Protein AF-A0A3C0UAM0-F1 (afdb_monomer_lite)

Foldseek 3Di:
DDDDDDPDDDQDPVNVVVVVVVVVVVVVVVCVVCCVVVVVVVVVVVVVCVVVVVVVVVVPDDPVVVVVVVVVVVVVVVVCPPPDDFDPPDPPRDDDDD

Structure (mmCIF, N/CA/C/O backbone):
data_AF-A0A3C0UAM0-F1
#
_entry.id   AF-A0A3C0UAM0-F1
#
loop_
_atom_site.group_PDB
_atom_site.id
_atom_site.type_symbol
_atom_site.label_atom_id
_atom_site.label_alt_id
_atom_site.label_comp_id
_atom_site.label_asym_id
_atom_site.label_entity_id
_atom_site.label_seq_id
_atom_site.pdbx_PDB_ins_code
_atom_site.Cartn_x
_atom_site.Cartn_y
_atom_site.Cartn_z
_atom_site.occupancy
_atom_site.B_iso_or_equiv
_atom_site.auth_seq_id
_ato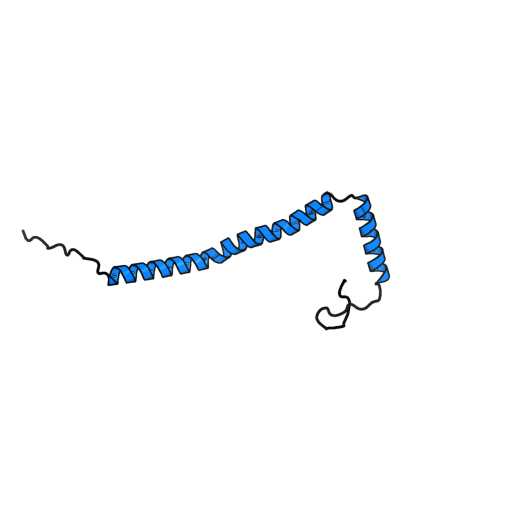m_site.auth_comp_id
_atom_site.auth_asym_id
_atom_site.auth_atom_id
_atom_site.pdbx_PDB_model_num
ATOM 1 N N . MET A 1 1 ? -51.616 -3.668 56.706 1.00 56.75 1 MET A N 1
ATOM 2 C CA . MET A 1 1 ? -51.083 -3.333 55.368 1.00 56.75 1 MET A CA 1
ATOM 3 C C . MET A 1 1 ? -49.588 -3.082 55.543 1.00 56.75 1 MET A C 1
ATOM 5 O O . MET A 1 1 ? -49.215 -2.016 56.006 1.00 56.75 1 MET A O 1
ATOM 9 N N . ALA A 1 2 ? -48.753 -4.113 55.378 1.00 56.16 2 ALA A N 1
ATOM 10 C CA . ALA A 1 2 ? -47.323 -4.027 55.690 1.00 56.16 2 ALA A CA 1
ATOM 11 C C . ALA A 1 2 ? -46.570 -3.367 54.526 1.00 56.16 2 ALA A C 1
ATOM 13 O O . ALA A 1 2 ? -46.624 -3.850 53.396 1.00 56.16 2 ALA A O 1
ATOM 14 N N . SER A 1 3 ? -45.903 -2.247 54.796 1.00 67.38 3 SER A N 1
ATOM 15 C CA . SER A 1 3 ? -45.049 -1.542 53.845 1.00 67.38 3 SER A CA 1
ATOM 16 C C . SER A 1 3 ? -43.718 -2.282 53.691 1.00 67.38 3 SER A C 1
ATOM 18 O O . SER A 1 3 ? -42.964 -2.458 54.644 1.00 67.38 3 SER A O 1
ATOM 20 N N . ILE A 1 4 ? -43.428 -2.733 52.471 1.00 69.62 4 ILE A N 1
ATOM 21 C CA . ILE A 1 4 ? -42.152 -3.366 52.123 1.00 69.62 4 ILE A CA 1
ATOM 22 C C . ILE A 1 4 ? -41.081 -2.265 52.038 1.00 69.62 4 ILE A C 1
ATOM 24 O O . ILE A 1 4 ? -41.254 -1.324 51.255 1.00 69.62 4 ILE A O 1
ATOM 28 N N . PRO A 1 5 ? -39.964 -2.349 52.783 1.00 66.25 5 PRO A N 1
ATOM 29 C CA . PRO A 1 5 ? -38.900 -1.364 52.663 1.00 66.25 5 PRO A CA 1
ATOM 30 C C . PRO A 1 5 ? -38.157 -1.549 51.331 1.00 66.25 5 PRO A C 1
ATOM 32 O O . PRO A 1 5 ? -37.589 -2.606 51.051 1.00 66.25 5 PRO A O 1
ATOM 35 N N . ARG A 1 6 ? -38.139 -0.504 50.494 1.00 65.56 6 ARG A N 1
ATOM 36 C CA . ARG A 1 6 ? -37.290 -0.451 49.296 1.00 65.56 6 ARG A CA 1
ATOM 37 C C . ARG A 1 6 ? -35.836 -0.249 49.721 1.00 65.56 6 ARG A C 1
ATOM 39 O O . ARG A 1 6 ? -35.472 0.810 50.225 1.00 65.56 6 ARG A O 1
ATOM 46 N N . LYS A 1 7 ? -34.997 -1.257 49.478 1.00 60.50 7 LYS A N 1
ATOM 47 C CA . LYS A 1 7 ? -33.542 -1.163 49.630 1.00 60.50 7 LYS A CA 1
ATOM 48 C C . LYS A 1 7 ? -32.996 -0.184 48.586 1.00 60.50 7 LYS A C 1
ATOM 50 O O . LYS A 1 7 ? -32.900 -0.520 47.409 1.00 60.50 7 LYS A O 1
ATOM 55 N N . HIS A 1 8 ? -32.652 1.029 49.009 1.00 54.00 8 HIS A N 1
ATOM 56 C CA . HIS A 1 8 ? -31.922 1.969 48.164 1.00 54.00 8 HIS A CA 1
ATOM 57 C C . HIS A 1 8 ? -30.465 1.500 48.067 1.00 54.00 8 HIS A C 1
ATOM 59 O O . HIS A 1 8 ? -29.729 1.509 49.050 1.00 54.00 8 HIS A O 1
ATOM 65 N N . SER A 1 9 ? -30.068 1.028 46.886 1.00 60.50 9 SER A N 1
ATOM 66 C CA . SER A 1 9 ? -28.700 0.593 46.605 1.00 60.50 9 SER A CA 1
ATOM 67 C C . SER A 1 9 ? -27.812 1.818 46.387 1.00 60.50 9 SER A C 1
ATOM 69 O O . SER A 1 9 ? -27.844 2.433 45.323 1.00 60.50 9 SER A O 1
ATOM 71 N N . THR A 1 10 ? -27.037 2.205 47.396 1.00 60.88 10 THR A N 1
ATOM 72 C CA . THR A 1 10 ? -26.014 3.249 47.286 1.00 60.88 10 THR A CA 1
ATOM 73 C C . THR A 1 10 ? -24.764 2.641 46.640 1.00 60.88 10 THR A C 1
ATOM 75 O O . THR A 1 10 ? -24.071 1.835 47.250 1.00 60.88 10 THR A O 1
ATOM 78 N N . SER A 1 11 ? -24.493 2.959 45.367 1.00 61.22 11 SER A N 1
ATOM 79 C CA . SER A 1 11 ? -23.316 2.422 44.661 1.00 61.22 11 SER A CA 1
ATOM 80 C C . SER A 1 11 ? -22.028 2.890 45.344 1.00 61.22 11 SER A C 1
ATOM 82 O O . SER A 1 11 ? -21.811 4.100 45.450 1.00 61.22 11 SER A O 1
ATOM 84 N N . SER A 1 12 ? -21.176 1.964 45.777 1.00 78.00 12 SER A N 1
ATOM 85 C CA . SER A 1 12 ? -19.896 2.265 46.421 1.00 78.00 12 SER A CA 1
ATOM 86 C C . SER A 1 12 ? -18.862 2.761 45.402 1.00 78.00 12 SER A C 1
ATOM 88 O O . SER A 1 12 ? -18.947 2.469 44.208 1.00 78.00 12 SER A O 1
ATOM 90 N N . VAL A 1 13 ? -17.831 3.480 45.861 1.00 82.88 13 VAL A N 1
ATOM 91 C CA . VAL A 1 13 ? -16.696 3.918 45.019 1.00 82.88 13 VAL A CA 1
ATOM 92 C C . VAL A 1 13 ? -16.015 2.722 44.337 1.00 82.88 13 VAL A C 1
ATOM 94 O O . VAL A 1 13 ? -15.578 2.828 43.193 1.00 82.88 13 VAL A O 1
ATOM 97 N N . LYS A 1 14 ? -15.990 1.554 44.995 1.00 86.44 14 LYS A N 1
ATOM 98 C CA . LYS A 1 14 ? -15.491 0.306 44.396 1.00 86.44 14 LYS A CA 1
ATOM 99 C C . LYS A 1 14 ? -16.339 -0.141 43.203 1.00 86.44 14 LYS A C 1
ATOM 101 O O . LYS A 1 14 ? -15.778 -0.499 42.173 1.00 86.44 14 LYS A O 1
ATOM 106 N N . ASP A 1 15 ? -17.663 -0.046 43.291 1.00 87.62 15 ASP A N 1
ATOM 107 C CA . ASP A 1 15 ? -18.567 -0.418 42.191 1.00 87.62 15 ASP A CA 1
ATOM 108 C C . ASP A 1 15 ? -18.389 0.525 40.995 1.00 87.62 15 ASP A C 1
ATOM 110 O O . ASP A 1 15 ? -18.374 0.096 39.840 1.00 87.62 15 ASP A O 1
ATOM 114 N N . ARG A 1 16 ? -18.168 1.817 41.274 1.00 89.50 16 ARG A N 1
ATOM 115 C CA . ARG A 1 16 ? -17.850 2.842 40.269 1.00 89.50 16 ARG A CA 1
ATOM 116 C C . ARG A 1 16 ? -16.533 2.539 39.557 1.00 89.50 16 ARG A C 1
ATOM 118 O O . ARG A 1 16 ? -16.493 2.584 38.331 1.00 89.50 16 ARG A O 1
ATOM 125 N N . LEU A 1 17 ? -15.488 2.184 40.306 1.00 93.50 17 LEU A N 1
ATOM 126 C CA . LEU A 1 17 ? -14.184 1.812 39.753 1.00 93.50 17 LEU A CA 1
ATOM 127 C C . LEU A 1 17 ? -14.267 0.535 38.908 1.00 93.50 17 LEU A C 1
ATOM 129 O O . LEU A 1 17 ? -13.707 0.480 37.817 1.00 93.50 17 LEU A O 1
ATOM 133 N N . THR A 1 18 ? -15.009 -0.466 39.379 1.00 92.81 18 THR A N 1
ATOM 134 C CA . THR A 1 18 ? -15.203 -1.732 38.655 1.00 92.81 18 THR A CA 1
ATOM 135 C C . THR A 1 18 ? -15.967 -1.504 37.350 1.00 92.81 18 THR A C 1
ATOM 137 O O . THR A 1 18 ? -15.591 -2.032 36.308 1.00 92.81 18 THR A O 1
ATOM 140 N N . THR A 1 19 ? -16.990 -0.644 37.380 1.00 93.88 19 THR A N 1
ATOM 141 C CA . THR A 1 19 ? -17.737 -0.234 36.181 1.00 93.88 19 THR A CA 1
ATOM 142 C C . THR A 1 19 ? -16.840 0.519 35.199 1.00 93.88 19 THR A C 1
ATOM 144 O O . THR A 1 19 ? -16.873 0.237 34.006 1.00 93.88 19 THR A O 1
ATOM 147 N N . LEU A 1 20 ? -15.997 1.438 35.684 1.00 96.25 20 LEU A N 1
ATOM 148 C CA . LEU A 1 20 ? -15.037 2.169 34.852 1.00 96.25 20 LEU A CA 1
ATOM 149 C C . LEU A 1 20 ? -14.056 1.212 34.157 1.00 96.25 20 LEU A C 1
ATOM 151 O O . LEU A 1 20 ? -13.815 1.335 32.958 1.00 96.25 20 LEU A O 1
ATOM 155 N N . LEU A 1 21 ? -13.525 0.237 34.898 1.00 96.12 21 LEU A N 1
ATOM 156 C CA . LEU A 1 21 ? -12.601 -0.764 34.373 1.00 96.12 21 LEU A CA 1
ATOM 157 C C . LEU A 1 21 ? -13.274 -1.660 33.321 1.00 96.12 21 LEU A C 1
ATOM 159 O O . LEU A 1 21 ? -12.687 -1.934 32.276 1.00 96.12 21 LEU A O 1
ATOM 163 N N . ALA A 1 22 ? -14.522 -2.069 33.566 1.00 95.81 22 ALA A N 1
ATOM 164 C CA . ALA A 1 22 ? -15.312 -2.842 32.613 1.00 95.81 22 ALA A CA 1
ATOM 165 C C . ALA A 1 22 ? -15.569 -2.055 31.318 1.00 95.81 22 ALA A C 1
ATOM 167 O O . ALA A 1 22 ? -15.381 -2.589 30.227 1.00 95.81 22 ALA A O 1
ATOM 168 N N . VAL A 1 23 ? -15.926 -0.770 31.421 1.00 97.00 23 VAL A N 1
ATOM 169 C CA . VAL A 1 23 ? -16.100 0.111 30.255 1.00 97.00 23 VAL A CA 1
ATOM 170 C C . VAL A 1 23 ? -14.790 0.257 29.481 1.00 97.00 23 VAL A C 1
ATOM 172 O O . VAL A 1 23 ? -14.796 0.134 28.259 1.00 97.00 23 VAL A O 1
ATOM 175 N N . LEU A 1 24 ? -13.661 0.454 30.168 1.00 96.94 24 LEU A N 1
ATOM 176 C CA . LEU A 1 24 ? -12.348 0.540 29.524 1.00 96.94 24 LEU A CA 1
ATOM 177 C C . LEU A 1 24 ? -11.999 -0.734 28.752 1.00 96.94 24 LEU A C 1
ATOM 179 O O . LEU A 1 24 ? -11.556 -0.643 27.612 1.00 96.94 24 LEU A O 1
ATOM 183 N N . LEU A 1 25 ? -12.244 -1.914 29.326 1.00 96.31 25 LEU A N 1
ATOM 184 C CA . LEU A 1 25 ? -12.017 -3.189 28.640 1.00 96.31 25 LEU A CA 1
ATOM 185 C C . LEU A 1 25 ? -12.872 -3.328 27.375 1.00 96.31 25 LEU A C 1
ATOM 187 O O . LEU A 1 25 ? -12.362 -3.751 26.337 1.00 96.31 25 LEU A O 1
ATOM 191 N N . VAL A 1 26 ? -14.142 -2.921 27.434 1.00 96.31 26 VAL A N 1
ATOM 192 C CA . VAL A 1 26 ? -15.042 -2.930 26.270 1.00 96.31 26 VAL A CA 1
ATOM 193 C C . VAL A 1 26 ? -14.554 -1.967 25.187 1.00 96.31 26 VAL A C 1
ATOM 195 O O . VAL A 1 26 ? -14.500 -2.340 24.016 1.00 96.31 26 VAL A O 1
ATOM 198 N N . VAL A 1 27 ? -14.140 -0.753 25.559 1.00 96.75 27 VAL A N 1
ATOM 199 C CA . VAL A 1 27 ? -13.605 0.242 24.615 1.00 96.75 27 VAL A CA 1
ATOM 200 C C . VAL A 1 27 ? -12.294 -0.237 23.991 1.00 96.75 27 VAL A C 1
ATOM 202 O O . VAL A 1 27 ? -12.119 -0.118 22.777 1.00 96.75 27 VAL A O 1
ATOM 205 N N . CYS A 1 28 ? -11.394 -0.829 24.777 1.00 96.06 28 CYS A N 1
ATOM 206 C CA . CYS A 1 28 ? -10.158 -1.422 24.269 1.00 96.06 28 CYS A CA 1
ATOM 207 C C . CYS A 1 28 ? -10.452 -2.534 23.254 1.00 96.06 28 CYS A C 1
ATOM 209 O O . CYS A 1 28 ? -9.896 -2.517 22.157 1.00 96.06 28 CYS A O 1
ATOM 211 N N . GLY A 1 29 ? -11.373 -3.450 23.569 1.00 94.31 29 GLY A N 1
ATOM 212 C CA . GLY A 1 29 ? -11.793 -4.507 22.647 1.00 94.31 29 GLY A CA 1
ATOM 213 C C . GLY A 1 29 ? -12.394 -3.956 21.351 1.00 94.31 29 GLY A C 1
ATOM 214 O O . GLY A 1 29 ? -12.000 -4.370 20.261 1.00 94.31 29 GLY A O 1
ATOM 215 N N . ALA A 1 30 ? -13.282 -2.964 21.452 1.00 94.75 30 ALA A N 1
ATOM 216 C CA . ALA A 1 30 ? -13.874 -2.300 20.292 1.00 94.75 30 ALA A CA 1
ATOM 217 C C . ALA A 1 30 ? -12.820 -1.586 19.428 1.00 94.75 30 ALA A C 1
ATOM 219 O O . ALA A 1 30 ? -12.900 -1.620 18.202 1.00 94.75 30 ALA A O 1
ATOM 220 N N . THR A 1 31 ? -11.800 -0.990 20.049 1.00 93.12 31 THR A N 1
ATOM 221 C CA . THR A 1 31 ? -10.702 -0.312 19.344 1.00 93.12 31 THR A CA 1
ATOM 222 C C . THR A 1 31 ? -9.841 -1.305 18.565 1.00 93.12 31 THR A C 1
ATOM 224 O O . THR A 1 31 ? -9.540 -1.066 17.398 1.00 93.12 31 THR A O 1
ATOM 227 N N . VAL A 1 32 ? -9.493 -2.447 19.168 1.00 94.88 32 VAL A N 1
ATOM 228 C CA . VAL A 1 32 ? -8.762 -3.528 18.483 1.00 94.88 32 VAL A CA 1
ATOM 229 C C . VAL A 1 32 ? -9.575 -4.073 17.309 1.00 94.88 32 VAL A C 1
ATOM 231 O O . VAL A 1 32 ? -9.022 -4.301 16.237 1.00 94.88 32 VAL A O 1
ATOM 234 N N . PHE A 1 33 ? -10.892 -4.220 17.470 1.00 93.69 33 PHE A N 1
ATOM 235 C CA . PHE A 1 33 ? -11.770 -4.676 16.393 1.00 93.69 33 PHE A CA 1
ATOM 236 C C . PHE A 1 33 ? -11.936 -3.641 15.269 1.00 93.69 33 PHE A C 1
ATOM 238 O O . PHE A 1 33 ? -12.041 -4.001 14.100 1.00 93.69 33 PHE A O 1
ATOM 245 N N . ALA A 1 34 ? -11.927 -2.348 15.598 1.00 93.12 34 ALA A N 1
ATOM 246 C CA . ALA A 1 34 ? -12.002 -1.267 14.618 1.00 93.12 34 ALA A CA 1
ATOM 247 C C . ALA A 1 34 ? -10.663 -1.000 13.901 1.00 93.12 34 ALA A C 1
ATOM 249 O O . ALA A 1 34 ? -10.659 -0.427 12.807 1.00 93.12 34 ALA A O 1
ATOM 250 N N . TYR A 1 35 ? -9.533 -1.416 14.487 1.00 90.69 35 TYR A N 1
ATOM 251 C CA . TYR A 1 35 ? -8.189 -1.162 13.963 1.00 90.69 35 TYR A CA 1
ATOM 252 C C . TYR A 1 35 ? -7.988 -1.630 12.511 1.00 90.69 35 TYR A C 1
ATOM 254 O O . TYR A 1 35 ? -7.525 -0.809 11.714 1.00 90.69 35 TYR A O 1
ATOM 262 N N . PRO A 1 36 ? -8.369 -2.864 12.105 1.00 86.69 36 PRO A N 1
ATOM 263 C CA . PRO A 1 36 ? -8.237 -3.306 10.717 1.00 86.69 36 PRO A CA 1
ATOM 264 C C . PRO A 1 36 ? -8.930 -2.370 9.724 1.00 86.69 36 PRO A C 1
ATOM 266 O O . PRO A 1 36 ? -8.360 -2.044 8.689 1.00 86.69 36 PRO A O 1
ATOM 269 N N . THR A 1 37 ? -10.125 -1.877 10.053 1.00 88.44 37 THR A N 1
ATOM 270 C CA . THR A 1 37 ? -10.919 -1.011 9.170 1.00 88.44 37 THR A CA 1
ATOM 271 C C . THR A 1 37 ? -10.266 0.355 8.980 1.00 88.44 37 THR A C 1
ATOM 273 O O . THR A 1 37 ? -10.120 0.827 7.852 1.00 88.44 37 THR A O 1
ATOM 276 N N . VAL A 1 38 ? -9.835 0.987 10.076 1.00 86.56 38 VAL A N 1
ATOM 277 C CA . VAL A 1 38 ? -9.175 2.302 10.031 1.00 86.56 38 VAL A CA 1
ATOM 278 C C . VAL A 1 38 ? -7.802 2.198 9.368 1.00 86.56 38 VAL A C 1
ATOM 280 O O . VAL A 1 38 ? -7.462 3.022 8.519 1.00 86.56 38 VAL A O 1
ATOM 283 N N . SER A 1 39 ? -7.034 1.162 9.711 1.00 87.06 39 SER A N 1
ATOM 284 C CA . SER A 1 39 ? -5.726 0.885 9.118 1.00 87.06 39 SER A CA 1
ATOM 285 C C . SER A 1 39 ? -5.843 0.667 7.610 1.00 87.06 39 SER A C 1
ATOM 287 O O . SER A 1 39 ? -5.151 1.324 6.833 1.00 87.06 39 SER A O 1
ATOM 289 N N . ASN A 1 40 ? -6.794 -0.166 7.179 1.00 83.12 40 ASN A N 1
ATOM 290 C CA . ASN A 1 40 ? -7.003 -0.451 5.767 1.00 83.12 40 ASN A CA 1
ATOM 291 C C . ASN A 1 40 ? -7.501 0.777 4.992 1.00 83.12 40 ASN A C 1
ATOM 293 O O . ASN A 1 40 ? -7.081 0.989 3.859 1.00 83.12 40 ASN A O 1
ATOM 297 N N . LEU A 1 41 ? -8.333 1.632 5.597 1.00 83.31 41 LEU A N 1
ATOM 298 C CA . LEU A 1 41 ? -8.762 2.894 4.986 1.00 83.31 41 LEU A CA 1
ATOM 299 C C . LEU A 1 41 ? -7.575 3.836 4.727 1.00 83.31 41 LEU A C 1
ATOM 301 O O . LEU A 1 41 ? -7.470 4.425 3.651 1.00 83.31 41 LEU A O 1
ATOM 305 N N . LEU A 1 42 ? -6.671 3.980 5.699 1.00 80.19 42 LEU A N 1
ATOM 306 C CA . LEU A 1 42 ? -5.471 4.808 5.556 1.00 80.19 42 LEU A CA 1
ATOM 307 C C . LEU A 1 42 ? -4.471 4.203 4.563 1.00 80.19 42 LEU A C 1
ATOM 309 O O . LEU A 1 42 ? -3.899 4.933 3.752 1.00 80.19 42 LEU A O 1
ATOM 313 N N . ALA A 1 43 ? -4.286 2.882 4.592 1.00 76.25 43 ALA A N 1
ATOM 314 C CA . ALA A 1 43 ? -3.418 2.165 3.662 1.00 76.25 43 ALA A CA 1
ATOM 315 C C . ALA A 1 43 ? -3.937 2.249 2.218 1.00 76.25 43 ALA A C 1
ATOM 317 O O . ALA A 1 43 ? -3.170 2.553 1.305 1.00 76.25 43 ALA A O 1
ATOM 318 N N . SER A 1 44 ? -5.249 2.085 2.026 1.00 64.44 44 SER A N 1
ATOM 319 C CA . SER A 1 44 ? -5.902 2.168 0.716 1.00 64.44 44 SER A CA 1
ATOM 320 C C . SER A 1 44 ? -5.733 3.544 0.079 1.00 64.44 44 SER A C 1
ATOM 322 O O . SER A 1 44 ? -5.519 3.627 -1.126 1.00 64.44 44 SER A O 1
ATOM 324 N N . ARG A 1 45 ? -5.754 4.633 0.862 1.00 65.31 45 ARG A N 1
ATOM 325 C CA . ARG A 1 45 ? -5.495 5.987 0.339 1.00 65.31 45 ARG A CA 1
ATOM 326 C C . ARG A 1 45 ? -4.083 6.125 -0.226 1.00 65.31 45 ARG A C 1
ATOM 328 O O . ARG A 1 45 ? -3.930 6.607 -1.341 1.00 65.31 45 ARG A O 1
ATOM 335 N N . LYS A 1 46 ? -3.076 5.631 0.500 1.00 61.25 46 LYS A N 1
ATOM 336 C CA . LYS A 1 46 ? -1.675 5.673 0.050 1.00 61.25 46 LYS A CA 1
ATOM 337 C C . LYS A 1 46 ? -1.415 4.772 -1.159 1.00 61.25 46 LYS A C 1
ATOM 339 O O . LYS A 1 46 ? -0.665 5.147 -2.050 1.00 61.25 46 LYS A O 1
ATOM 344 N N . GLN A 1 47 ? -2.032 3.592 -1.211 1.00 58.41 47 GLN A N 1
ATOM 345 C CA . GLN A 1 47 ? -1.874 2.676 -2.346 1.00 58.41 47 GLN A CA 1
ATOM 346 C C . GLN A 1 47 ? -2.611 3.162 -3.600 1.00 58.41 47 GLN A C 1
ATOM 348 O O . GLN A 1 47 ? -2.074 3.065 -4.703 1.00 58.41 47 GLN A O 1
ATOM 353 N N . THR A 1 48 ? -3.807 3.735 -3.436 1.00 61.34 48 THR A N 1
ATOM 354 C CA . THR A 1 48 ? -4.581 4.302 -4.552 1.00 61.34 48 THR A CA 1
ATOM 355 C C . THR A 1 48 ? -3.841 5.481 -5.179 1.00 61.34 48 THR A C 1
ATOM 357 O O . THR A 1 48 ? -3.755 5.562 -6.401 1.00 61.34 48 THR A O 1
ATOM 360 N N . GLU A 1 49 ? -3.214 6.330 -4.361 1.00 62.28 49 GLU A N 1
ATOM 361 C CA . GLU A 1 49 ? -2.441 7.484 -4.827 1.00 62.28 49 GLU A CA 1
ATOM 362 C C . GLU A 1 49 ? -1.282 7.097 -5.761 1.00 62.28 49 GLU A C 1
ATOM 364 O O . GLU A 1 49 ? -1.076 7.746 -6.786 1.00 62.28 49 GLU A O 1
ATOM 369 N N . VAL A 1 50 ? -0.550 6.013 -5.482 1.00 69.06 50 VAL A N 1
ATOM 370 C CA . VAL A 1 50 ? 0.575 5.573 -6.334 1.00 69.06 50 VAL A CA 1
ATOM 371 C C . VAL A 1 50 ? 0.089 5.066 -7.696 1.00 69.06 50 VAL A C 1
ATOM 373 O O . VAL A 1 50 ? 0.641 5.431 -8.734 1.00 69.06 50 VAL A O 1
ATOM 376 N N . VAL A 1 51 ? -0.975 4.261 -7.725 1.00 71.50 51 VAL A N 1
ATOM 377 C CA . VAL A 1 51 ? -1.526 3.728 -8.985 1.00 71.50 51 VAL A CA 1
ATOM 378 C C . VAL A 1 51 ? -2.163 4.841 -9.817 1.00 71.50 51 VAL A C 1
ATOM 380 O O . VAL A 1 51 ? -1.991 4.900 -11.039 1.00 71.50 51 VAL A O 1
ATOM 383 N N . GLU A 1 52 ? -2.885 5.746 -9.163 1.00 73.19 52 GLU A N 1
ATOM 384 C CA . GLU A 1 52 ? -3.556 6.865 -9.812 1.00 73.19 52 GLU A CA 1
ATOM 385 C C . GLU A 1 52 ? -2.556 7.913 -10.324 1.00 73.19 52 GLU A C 1
ATOM 387 O O . GLU A 1 52 ? -2.673 8.371 -11.463 1.00 73.19 52 GLU A O 1
ATOM 392 N N . SER A 1 53 ? -1.517 8.238 -9.549 1.00 73.38 53 SER A N 1
ATOM 393 C CA . SER A 1 53 ? -0.438 9.138 -9.979 1.00 73.38 53 SER A CA 1
ATOM 394 C C . SER A 1 53 ? 0.365 8.568 -11.149 1.00 73.38 53 SER A C 1
ATOM 396 O O . SER A 1 53 ? 0.644 9.306 -12.098 1.00 73.38 53 SER A O 1
ATOM 398 N N . TYR A 1 54 ? 0.662 7.264 -11.159 1.00 78.19 54 TYR A N 1
ATOM 399 C CA . TYR A 1 54 ? 1.286 6.596 -12.303 1.00 78.19 54 TYR A CA 1
ATOM 400 C C . TYR A 1 54 ? 0.401 6.681 -13.552 1.00 78.19 54 TYR A C 1
ATOM 402 O O . TYR A 1 54 ? 0.849 7.157 -14.598 1.00 78.19 54 TYR A O 1
ATOM 410 N N . ARG A 1 55 ? -0.883 6.308 -13.441 1.00 77.69 55 ARG A N 1
ATOM 411 C CA . ARG A 1 55 ? -1.849 6.406 -14.550 1.00 77.69 55 ARG A CA 1
ATOM 412 C C . ARG A 1 55 ? -1.938 7.821 -15.107 1.00 77.69 55 ARG A C 1
ATOM 414 O O . ARG A 1 55 ? -1.916 8.005 -16.326 1.00 77.69 55 ARG A O 1
ATOM 421 N N . ASN A 1 56 ? -2.021 8.815 -14.230 1.00 78.31 56 ASN A N 1
ATOM 422 C CA . ASN A 1 56 ? -2.084 10.218 -14.617 1.00 78.31 56 ASN A CA 1
ATOM 423 C C . ASN A 1 56 ? -0.790 10.677 -15.297 1.00 78.31 56 ASN A C 1
ATOM 425 O O . ASN A 1 56 ? -0.854 11.392 -16.293 1.00 78.31 56 ASN A O 1
ATOM 429 N N . SER A 1 57 ? 0.370 10.237 -14.811 1.00 78.44 57 SER A N 1
ATOM 430 C CA . SER A 1 57 ? 1.672 10.585 -15.390 1.00 78.44 57 SER A CA 1
ATOM 431 C C . SER A 1 57 ? 1.849 9.989 -16.784 1.00 78.44 57 SER A C 1
ATOM 433 O O . SER A 1 57 ? 2.197 10.711 -17.715 1.00 78.44 57 SER A O 1
ATOM 435 N N . VAL A 1 58 ? 1.518 8.709 -16.976 1.00 82.31 58 VAL A N 1
ATOM 436 C CA . VAL A 1 58 ? 1.568 8.053 -18.295 1.00 82.31 58 VAL A CA 1
ATOM 437 C C . VAL A 1 58 ? 0.582 8.699 -19.269 1.00 82.31 58 VAL A C 1
ATOM 439 O O . VAL A 1 58 ? 0.935 8.958 -20.414 1.00 82.31 58 VAL A O 1
ATOM 442 N N . THR A 1 59 ? -0.631 9.029 -18.814 1.00 80.25 59 THR A N 1
ATOM 443 C CA . THR A 1 59 ? -1.654 9.672 -19.661 1.00 80.25 59 THR A CA 1
ATOM 444 C C . THR A 1 59 ? -1.249 11.085 -20.092 1.00 80.25 59 THR A C 1
ATOM 446 O O . THR A 1 59 ? -1.562 11.498 -21.206 1.00 80.25 59 THR A O 1
ATOM 449 N N . LYS A 1 60 ? -0.549 11.825 -19.224 1.00 81.06 60 LYS A N 1
ATOM 450 C CA . LYS A 1 60 ? -0.034 13.175 -19.507 1.00 81.06 60 LYS A CA 1
ATOM 451 C C . LYS A 1 60 ? 1.288 13.173 -20.281 1.00 81.06 60 LYS A C 1
ATOM 453 O O . LYS A 1 60 ? 1.689 14.221 -20.778 1.00 81.06 60 LYS A O 1
ATOM 458 N N . THR A 1 61 ? 1.973 12.033 -20.370 1.00 81.81 61 THR A N 1
ATOM 459 C CA . THR A 1 61 ? 3.233 11.909 -21.109 1.00 81.81 61 THR A CA 1
ATOM 460 C C . THR A 1 61 ? 2.964 11.902 -22.611 1.00 81.81 61 THR A C 1
ATOM 462 O O . THR A 1 61 ? 2.018 11.275 -23.087 1.00 81.81 61 THR A O 1
ATOM 465 N N . ASP A 1 62 ? 3.821 12.582 -23.373 1.00 86.12 62 ASP A N 1
ATOM 466 C CA . ASP A 1 62 ? 3.756 12.561 -24.831 1.00 86.12 62 ASP A CA 1
ATOM 467 C C . ASP A 1 62 ? 3.886 11.121 -25.359 1.00 86.12 62 ASP A C 1
ATOM 469 O O . ASP A 1 62 ? 4.844 10.398 -25.066 1.00 86.12 62 ASP A O 1
ATOM 473 N N . LYS A 1 63 ? 2.918 10.714 -26.184 1.00 83.88 63 LYS A N 1
ATOM 474 C CA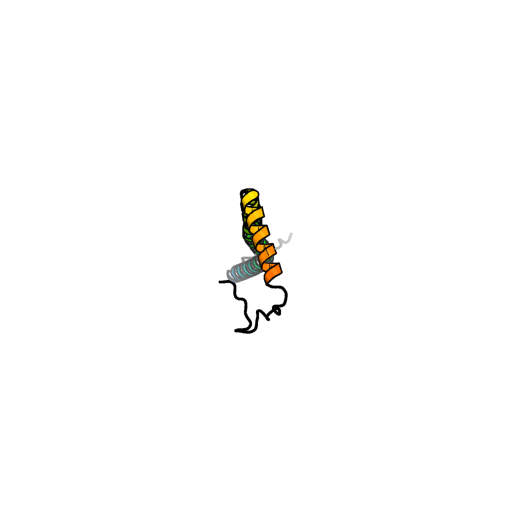 . LYS A 1 63 ? 2.865 9.393 -26.817 1.00 83.88 63 LYS A CA 1
ATOM 475 C C . LYS A 1 63 ? 4.098 9.115 -27.679 1.00 83.88 63 LYS A C 1
ATOM 477 O O . LYS A 1 63 ? 4.483 7.954 -27.801 1.00 83.88 63 LYS A O 1
ATOM 482 N N . ALA A 1 64 ? 4.713 10.137 -28.277 1.00 84.44 64 ALA A N 1
ATOM 483 C CA . ALA A 1 64 ? 5.939 9.980 -29.059 1.00 84.44 64 ALA A CA 1
ATOM 484 C C . ALA A 1 64 ? 7.127 9.602 -28.163 1.00 84.44 64 ALA A C 1
ATOM 486 O O . ALA A 1 64 ? 7.839 8.643 -28.458 1.00 84.44 64 ALA A O 1
ATOM 487 N N . LYS A 1 65 ? 7.273 10.287 -27.023 1.00 85.56 65 LYS A N 1
ATOM 488 C CA . LYS A 1 65 ? 8.295 9.974 -26.019 1.00 85.56 65 LYS A CA 1
ATOM 489 C C . LYS A 1 65 ? 8.092 8.575 -25.436 1.00 85.56 65 LYS A C 1
ATOM 491 O O . LYS A 1 65 ? 9.036 7.799 -25.388 1.00 85.56 65 LYS A O 1
ATOM 496 N N . LEU A 1 66 ? 6.855 8.208 -25.094 1.00 87.81 66 LEU A N 1
ATOM 497 C CA . LEU A 1 66 ? 6.545 6.875 -24.565 1.00 87.81 66 LEU A CA 1
ATOM 498 C C . LEU A 1 66 ? 6.908 5.750 -25.551 1.00 87.81 66 LEU A C 1
ATOM 500 O O . LEU A 1 66 ? 7.422 4.715 -25.141 1.00 87.81 66 LEU A O 1
ATOM 504 N N . ARG A 1 67 ? 6.681 5.953 -26.856 1.00 89.88 67 ARG A N 1
ATOM 505 C CA . ARG A 1 67 ? 7.084 4.989 -27.896 1.00 89.88 67 ARG A CA 1
ATOM 506 C C . ARG A 1 67 ? 8.600 4.875 -28.042 1.00 89.88 67 ARG A C 1
ATOM 508 O O . ARG A 1 67 ? 9.083 3.773 -28.278 1.00 89.88 67 ARG A O 1
ATOM 515 N N . ALA A 1 68 ? 9.330 5.983 -27.922 1.00 92.12 68 ALA A N 1
ATOM 516 C CA . ALA A 1 68 ? 10.789 5.975 -27.984 1.00 92.12 68 ALA A CA 1
ATOM 517 C C . ALA A 1 68 ? 11.389 5.178 -26.814 1.00 92.12 68 ALA A C 1
ATOM 519 O O . ALA A 1 68 ? 12.187 4.271 -27.042 1.00 92.12 68 ALA A O 1
ATOM 520 N N . GLU A 1 69 ? 10.925 5.443 -25.590 1.00 89.94 69 GLU A N 1
ATOM 521 C CA . GLU A 1 69 ? 11.336 4.701 -24.388 1.00 89.94 69 GLU A CA 1
ATOM 522 C C . GLU A 1 69 ? 10.962 3.213 -24.485 1.00 89.94 69 GLU A C 1
ATOM 524 O O . GLU A 1 69 ? 11.757 2.337 -24.152 1.00 89.94 69 GLU A O 1
ATOM 529 N N . TRP A 1 70 ? 9.778 2.899 -25.023 1.00 92.62 70 TRP A N 1
ATOM 530 C CA . TRP A 1 70 ? 9.366 1.515 -25.271 1.00 92.62 70 TRP A CA 1
ATOM 531 C C . TRP A 1 70 ? 10.286 0.795 -26.267 1.00 92.62 70 TRP A C 1
ATOM 533 O O . TRP A 1 70 ? 10.637 -0.368 -26.069 1.00 92.62 70 TRP A O 1
ATOM 543 N N . GLY A 1 71 ? 10.694 1.482 -27.337 1.00 93.31 71 GLY A N 1
ATOM 544 C CA . GLY A 1 71 ? 11.665 0.964 -28.298 1.00 93.31 71 GLY A CA 1
ATOM 545 C C . GLY A 1 71 ? 13.018 0.678 -27.646 1.00 93.31 71 GLY A C 1
ATOM 546 O O . GLY A 1 71 ? 13.557 -0.410 -27.829 1.00 93.31 71 GLY A O 1
ATOM 547 N N . ALA A 1 72 ? 13.523 1.607 -26.830 1.00 91.00 72 ALA A N 1
ATOM 548 C CA . ALA A 1 72 ? 14.767 1.428 -26.082 1.00 91.00 72 ALA A CA 1
ATOM 549 C C . ALA A 1 72 ? 14.702 0.222 -25.129 1.00 91.00 72 ALA A C 1
ATOM 551 O O . ALA A 1 72 ? 15.637 -0.577 -25.090 1.00 91.00 72 ALA A O 1
ATOM 552 N N . ALA A 1 73 ? 13.576 0.036 -24.432 1.00 89.44 73 ALA A N 1
ATOM 553 C CA . ALA A 1 73 ? 13.352 -1.118 -23.564 1.00 89.44 73 ALA A CA 1
ATOM 554 C C . ALA A 1 73 ? 13.346 -2.448 -24.341 1.00 89.44 73 ALA A C 1
ATOM 556 O O . ALA A 1 73 ? 13.917 -3.437 -23.883 1.00 89.44 73 ALA A O 1
ATOM 557 N N . LYS A 1 74 ? 12.745 -2.479 -25.539 1.00 90.12 74 LYS A N 1
ATOM 558 C CA . LYS A 1 74 ? 12.762 -3.667 -26.407 1.00 90.12 74 LYS A CA 1
ATOM 559 C C . LYS A 1 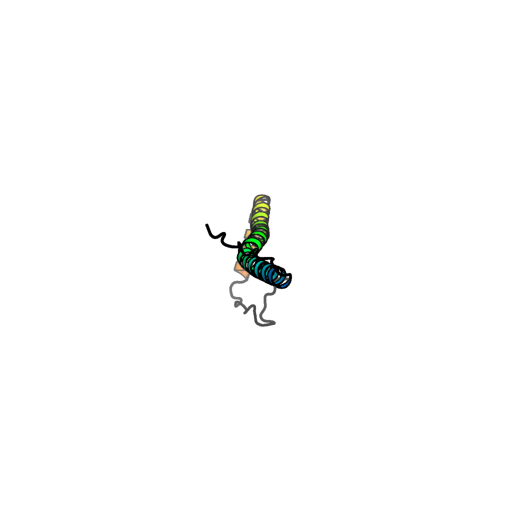74 ? 14.182 -4.008 -26.853 1.00 90.12 74 LYS A C 1
ATOM 561 O O . LYS A 1 74 ? 14.591 -5.154 -26.706 1.00 90.12 74 LYS A O 1
ATOM 566 N N . THR A 1 75 ? 14.938 -3.014 -27.317 1.00 90.38 75 THR A N 1
ATOM 567 C CA . THR A 1 75 ? 16.345 -3.182 -27.708 1.00 90.38 75 THR A CA 1
ATOM 568 C C . THR A 1 75 ? 17.201 -3.675 -26.540 1.00 90.38 75 THR A C 1
ATOM 570 O O . THR A 1 75 ? 18.020 -4.570 -26.714 1.00 90.38 75 THR A O 1
ATOM 573 N N . TYR A 1 76 ? 16.999 -3.135 -25.336 1.00 85.62 76 TYR A N 1
ATOM 574 C CA . TYR A 1 76 ? 17.695 -3.590 -24.130 1.00 85.62 76 TYR A CA 1
ATOM 575 C C . TYR A 1 76 ? 17.422 -5.073 -23.830 1.00 85.62 76 TYR A C 1
ATOM 577 O O . TYR A 1 76 ? 18.365 -5.842 -23.660 1.00 85.62 76 TYR A O 1
ATOM 585 N N . ASN A 1 77 ? 16.154 -5.495 -23.851 1.00 84.94 77 ASN A N 1
ATOM 586 C CA . ASN A 1 77 ? 15.774 -6.893 -23.623 1.00 84.94 77 ASN A CA 1
ATOM 587 C C . ASN A 1 77 ? 16.324 -7.842 -24.700 1.00 84.94 77 ASN A C 1
ATOM 589 O O . ASN A 1 77 ? 16.704 -8.968 -24.392 1.00 84.94 77 ASN A O 1
ATOM 593 N N . GLU A 1 78 ? 16.370 -7.401 -25.958 1.00 84.88 78 GLU A N 1
ATOM 594 C CA . GLU A 1 78 ? 16.951 -8.176 -27.061 1.00 84.88 78 GLU A CA 1
ATOM 595 C C . GLU A 1 78 ? 18.471 -8.338 -26.907 1.00 84.88 78 GLU A C 1
ATOM 597 O O . GLU A 1 78 ? 19.001 -9.411 -27.191 1.00 84.88 78 GLU A O 1
ATOM 602 N N . ASN A 1 79 ? 19.160 -7.316 -26.392 1.00 81.75 79 ASN A N 1
ATOM 603 C CA . ASN A 1 79 ? 20.603 -7.346 -26.139 1.00 81.75 79 ASN A CA 1
ATOM 604 C C . ASN A 1 79 ? 20.996 -8.171 -24.899 1.00 81.75 79 ASN A C 1
ATOM 606 O O . ASN A 1 79 ? 22.136 -8.617 -24.812 1.00 81.75 79 ASN A O 1
ATOM 610 N N . LEU A 1 80 ? 20.074 -8.381 -23.954 1.00 75.38 80 LEU A N 1
ATOM 611 C CA . LEU A 1 80 ? 20.254 -9.227 -22.761 1.00 75.38 80 LEU A CA 1
ATOM 612 C C . LEU A 1 80 ? 20.124 -10.733 -23.044 1.00 75.38 80 LEU A C 1
ATOM 614 O O . LEU A 1 80 ? 20.297 -11.556 -22.144 1.00 75.38 80 LEU A O 1
ATOM 618 N N . ASN A 1 81 ? 19.758 -11.116 -24.267 1.00 67.31 81 ASN A N 1
ATOM 619 C CA . ASN A 1 81 ? 19.419 -12.495 -24.586 1.00 67.31 81 ASN A CA 1
ATOM 620 C C . ASN A 1 81 ? 20.649 -13.414 -24.450 1.00 67.31 81 ASN A C 1
ATOM 622 O O . ASN A 1 81 ? 21.572 -13.354 -25.262 1.00 67.31 81 ASN A O 1
ATOM 626 N N . GLY A 1 82 ? 20.646 -14.269 -23.423 1.00 64.88 82 GLY A N 1
ATOM 627 C CA . GLY A 1 82 ? 21.738 -15.195 -23.104 1.00 64.88 82 GLY A CA 1
ATOM 628 C C . GLY A 1 82 ? 22.453 -14.930 -21.774 1.00 64.88 82 GLY A C 1
ATOM 629 O O . GLY A 1 82 ? 23.264 -15.765 -21.378 1.00 64.88 82 GLY A O 1
ATOM 630 N N . ASP A 1 83 ? 22.143 -13.833 -21.073 1.00 67.75 83 ASP A N 1
ATOM 631 C CA . ASP A 1 83 ? 22.653 -13.563 -19.722 1.00 67.75 83 ASP A CA 1
ATOM 632 C C . ASP A 1 83 ? 21.785 -14.293 -18.671 1.00 67.75 83 ASP A C 1
ATOM 634 O O . ASP A 1 83 ? 20.562 -14.098 -18.645 1.00 67.75 83 ASP A O 1
ATOM 638 N N . PRO A 1 84 ? 22.340 -15.211 -17.856 1.00 69.31 84 PRO A N 1
ATOM 639 C CA . PRO A 1 84 ? 21.555 -15.968 -16.887 1.00 69.31 84 PRO A CA 1
ATOM 640 C C . PRO A 1 84 ? 20.924 -15.061 -15.824 1.00 69.31 84 PRO A C 1
ATOM 642 O O . PRO A 1 84 ? 21.575 -14.204 -15.237 1.00 69.31 84 PRO A O 1
ATOM 645 N N . LEU A 1 85 ? 19.642 -15.303 -15.524 1.00 71.19 85 LEU A N 1
ATOM 646 C CA . LEU A 1 85 ? 18.946 -14.631 -14.427 1.00 71.19 85 LEU A CA 1
ATOM 647 C C . LEU A 1 85 ? 19.670 -14.902 -13.104 1.0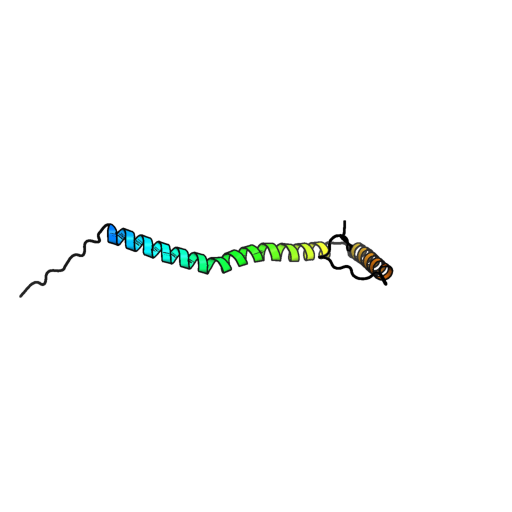0 71.19 85 LEU A C 1
ATOM 649 O O . LEU A 1 85 ? 19.803 -16.049 -12.673 1.00 71.19 85 LEU A O 1
ATOM 653 N N . HIS A 1 86 ? 20.109 -13.832 -12.458 1.00 73.00 86 HIS A N 1
ATOM 654 C CA . HIS A 1 86 ? 20.807 -13.887 -11.185 1.00 73.00 86 HIS A CA 1
ATOM 655 C C . HIS A 1 86 ? 19.826 -13.860 -10.006 1.00 73.00 86 HIS A C 1
ATOM 657 O O . HIS A 1 86 ? 18.792 -13.193 -10.053 1.00 73.00 86 HIS A O 1
ATOM 663 N N . ASP A 1 87 ? 20.139 -14.611 -8.946 1.00 77.75 87 ASP A N 1
ATOM 664 C CA . ASP A 1 87 ? 19.299 -14.675 -7.746 1.00 77.75 87 ASP A CA 1
ATOM 665 C C . ASP A 1 87 ? 19.340 -13.330 -6.994 1.00 77.75 87 ASP A C 1
ATOM 667 O O . ASP A 1 87 ? 20.416 -12.936 -6.531 1.00 77.75 87 ASP A O 1
ATOM 671 N N . PRO A 1 88 ? 18.203 -12.630 -6.821 1.00 76.81 88 PRO A N 1
ATOM 672 C CA . PRO A 1 88 ? 18.164 -11.301 -6.214 1.00 76.81 88 PRO A CA 1
ATOM 673 C C . PRO A 1 88 ? 18.454 -11.286 -4.704 1.00 76.81 88 PRO A C 1
ATOM 675 O O . PRO A 1 88 ? 18.582 -10.208 -4.123 1.00 76.81 88 PRO A O 1
ATOM 678 N N . PHE A 1 89 ? 18.549 -12.444 -4.047 1.00 80.81 89 PHE A N 1
ATOM 679 C CA . PHE A 1 89 ? 18.786 -12.555 -2.605 1.00 80.81 89 PHE A CA 1
ATOM 680 C C . PHE A 1 89 ? 20.206 -13.008 -2.250 1.00 80.81 89 PHE A C 1
ATOM 682 O O . PHE A 1 89 ? 20.542 -13.112 -1.069 1.00 80.81 89 PHE A O 1
ATOM 689 N N . VAL A 1 90 ? 21.058 -13.244 -3.251 1.00 76.69 90 VAL A N 1
ATOM 690 C CA . VAL A 1 90 ? 22.466 -13.604 -3.059 1.00 76.69 90 VAL A CA 1
ATOM 691 C C . VAL A 1 90 ? 23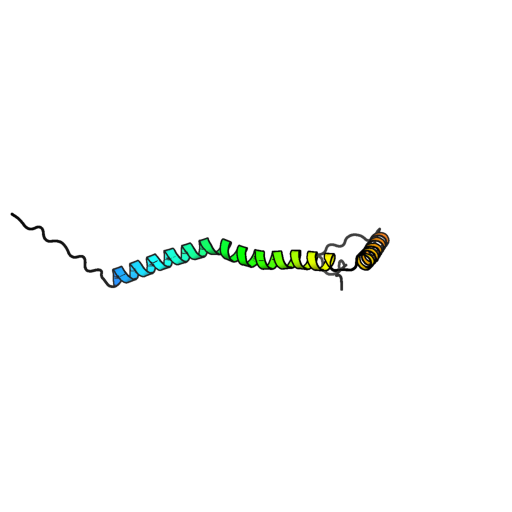.343 -12.385 -3.339 1.00 76.69 90 VAL A C 1
ATOM 693 O O . VAL A 1 90 ? 23.400 -11.877 -4.455 1.00 76.69 90 VAL A O 1
ATOM 696 N N . SER A 1 91 ? 24.053 -11.904 -2.317 1.00 68.00 91 SER A N 1
ATOM 697 C CA . SER A 1 91 ? 24.945 -10.746 -2.441 1.00 68.00 91 SER A CA 1
ATOM 698 C C . SER A 1 91 ? 25.999 -10.956 -3.533 1.00 68.00 91 SER A C 1
ATOM 700 O O . SER A 1 91 ? 26.755 -11.924 -3.492 1.00 68.00 91 SER A O 1
ATOM 702 N N . GLY A 1 92 ? 26.081 -10.019 -4.481 1.00 67.81 92 GLY A N 1
ATOM 703 C CA . GLY A 1 92 ? 27.072 -10.049 -5.564 1.00 67.81 92 GLY A CA 1
ATOM 704 C C . GLY A 1 92 ? 26.677 -10.883 -6.787 1.00 67.81 92 GLY A C 1
ATOM 705 O O . GLY A 1 92 ? 27.513 -11.066 -7.665 1.00 67.81 92 GLY A O 1
ATOM 706 N N . SER A 1 93 ? 25.432 -11.361 -6.869 1.00 67.81 93 SER A N 1
ATOM 707 C CA . SER A 1 93 ? 24.918 -12.078 -8.040 1.00 67.81 93 SER A CA 1
ATOM 708 C C . SER A 1 93 ? 24.650 -11.166 -9.253 1.00 67.81 93 SER A C 1
ATOM 710 O O . SER A 1 93 ? 24.692 -11.666 -10.362 1.00 67.81 93 SER A O 1
ATOM 712 N N . GLY A 1 94 ? 24.451 -9.847 -9.075 1.00 66.81 94 GLY A N 1
ATOM 713 C CA . GLY A 1 94 ? 24.000 -8.907 -10.134 1.00 66.81 94 GLY A CA 1
ATOM 714 C C . GLY A 1 94 ? 22.478 -8.998 -10.372 1.00 66.81 94 GLY A C 1
ATOM 715 O O . GLY A 1 94 ? 21.836 -9.885 -9.832 1.00 66.81 94 GLY A O 1
ATOM 716 N N . TYR A 1 95 ? 21.757 -8.151 -11.116 1.00 58.53 95 TYR A N 1
ATOM 717 C CA . TYR A 1 95 ? 21.874 -6.728 -11.454 1.00 58.53 95 TYR A CA 1
ATOM 718 C C . TYR A 1 95 ? 21.138 -5.918 -10.365 1.00 58.53 95 TYR A C 1
ATOM 720 O O . TYR A 1 95 ? 19.919 -6.025 -10.225 1.00 58.53 95 TYR A O 1
ATOM 728 N N . VAL A 1 96 ? 21.847 -5.068 -9.621 1.00 55.69 96 VAL A N 1
ATOM 729 C CA . VAL A 1 96 ? 21.214 -3.961 -8.885 1.00 55.69 96 VAL A CA 1
ATOM 730 C C . VAL A 1 96 ? 21.151 -2.802 -9.874 1.00 55.69 96 VAL A C 1
ATOM 732 O O . VAL A 1 96 ? 22.197 -2.326 -10.310 1.00 55.69 96 VAL A O 1
ATOM 735 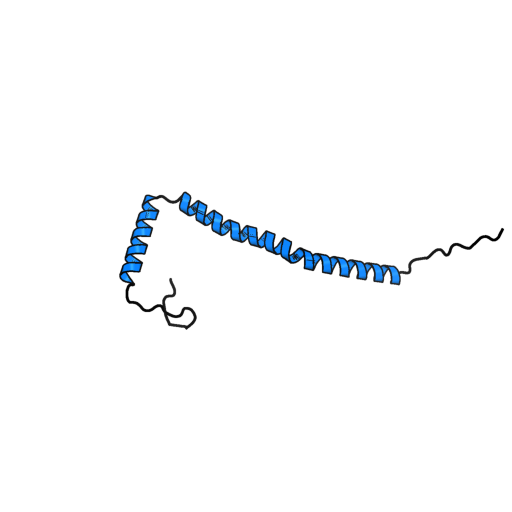N N . LEU A 1 97 ? 19.948 -2.410 -10.300 1.00 50.97 97 LEU A N 1
ATOM 736 C CA . LEU A 1 97 ? 19.771 -1.196 -11.103 1.00 50.97 97 LEU A CA 1
ATOM 737 C C . LEU A 1 97 ? 20.372 -0.012 -10.310 1.00 50.97 97 LEU A C 1
ATOM 739 O O . LEU A 1 97 ? 20.004 0.125 -9.139 1.00 50.97 97 LEU A O 1
ATOM 743 N N . PRO A 1 98 ? 21.306 0.781 -10.875 1.00 54.38 98 PRO A N 1
ATOM 744 C CA . PRO A 1 98 ? 21.772 2.006 -10.229 1.00 54.38 98 PRO A CA 1
ATOM 745 C C . PRO A 1 98 ? 20.653 3.047 -10.099 1.00 54.38 98 PRO A C 1
ATOM 747 O O . PRO A 1 98 ? 19.732 3.049 -10.951 1.00 54.38 98 PRO A O 1
#

Radius of gyration: 32.93 Å; chains: 1; bounding box: 78×29×85 Å

Secondary structure (DSSP, 8-state):
-PPPP-------HHHHHHHHHHHHHHHHHHHHHHHHHHHHHHHHHHHHHHHHHHHHHHHHS-HHHHHHHHHHHHHHHHHTTTPPPPPTTSTTSS----

pLDDT: mean 79.08, std 12.83, range [50.97, 97.0]

Sequence (98 aa):
MASIPRKHSTSSVKDRLTTLLAVLLVVCGATVFAYPTVSNLLASRKQTEVVESYRNSVTKTDKAKLRAEWGAAKTYNENLNGDPLHDPFVSGSGYVLP